Protein AF-A0A949TPK0-F1 (afdb_monomer_lite)

Radius of gyration: 14.08 Å; chains: 1; bounding box: 39×39×26 Å

Foldseek 3Di:
DELVCLVVLLVQCCVVPVPDDLPPQDLVNQLVSSVPRPPYPNDDPDPDSCSSVVSSVVNVVVVCVVVPPPPPPDD

Secondary structure (DSSP, 8-state):
--TT-HHHHHHHHHHH-TTS--TT--HHHHHHHHHHSTT----SPPS-TTHHHHHHHHHHHHHHTTTTTSSS---

Structure (mmCIF, N/CA/C/O backbone):
data_AF-A0A949TPK0-F1
#
_entry.id   AF-A0A949TPK0-F1
#
loop_
_atom_site.group_PDB
_atom_site.id
_atom_site.type_symbol
_atom_site.label_atom_id
_atom_site.label_alt_id
_atom_site.label_comp_id
_atom_site.label_asym_id
_atom_site.label_entity_id
_atom_site.label_seq_id
_atom_site.pdbx_PDB_ins_code
_atom_site.Cartn_x
_atom_site.Cartn_y
_atom_site.Cartn_z
_atom_site.occupancy
_atom_site.B_iso_or_equiv
_atom_site.auth_seq_id
_atom_site.auth_comp_id
_atom_site.auth_asym_id
_atom_site.auth_atom_id
_atom_site.pdbx_PDB_model_num
ATOM 1 N N . MET A 1 1 ? -11.249 -5.772 4.924 1.00 76.38 1 MET A N 1
ATOM 2 C CA . MET A 1 1 ? -10.041 -4.946 4.792 1.00 76.38 1 MET A CA 1
ATOM 3 C C . MET A 1 1 ? -10.119 -3.604 5.514 1.00 76.38 1 MET A C 1
ATOM 5 O O . MET A 1 1 ? -11.017 -2.800 5.253 1.00 76.38 1 MET A O 1
ATOM 9 N N . THR A 1 2 ? -9.164 -3.364 6.415 1.00 81.12 2 THR A N 1
ATOM 10 C CA . THR A 1 2 ? -8.955 -2.082 7.111 1.00 81.12 2 THR A CA 1
ATOM 11 C C . THR A 1 2 ? -7.480 -1.685 7.059 1.00 81.12 2 THR A C 1
ATOM 13 O O . THR A 1 2 ? -6.642 -2.531 6.770 1.00 81.12 2 THR A O 1
ATOM 16 N N . TRP A 1 3 ? -7.142 -0.437 7.408 1.00 81.38 3 TRP A N 1
ATOM 17 C CA . TRP A 1 3 ? -5.748 0.033 7.519 1.00 81.38 3 TRP A CA 1
ATOM 18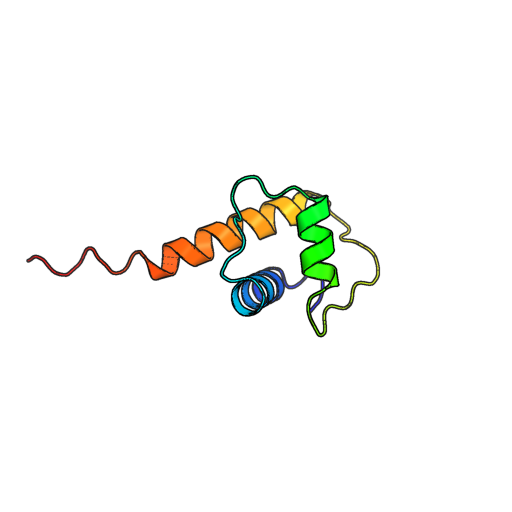 C C . TRP A 1 3 ? -4.866 -0.790 8.474 1.00 81.38 3 TRP A C 1
ATOM 20 O O . TRP A 1 3 ? -3.656 -0.645 8.437 1.00 81.38 3 TRP A O 1
ATOM 30 N N . LYS A 1 4 ? -5.428 -1.641 9.342 1.00 80.94 4 LYS A N 1
ATOM 31 C CA . LYS A 1 4 ? -4.632 -2.507 10.229 1.00 80.94 4 LYS A CA 1
ATOM 32 C C . LYS A 1 4 ? -4.104 -3.762 9.531 1.00 80.94 4 LYS A C 1
ATOM 34 O O . LYS A 1 4 ? -3.135 -4.348 10.003 1.00 80.94 4 LYS A O 1
ATOM 39 N N . ASP A 1 5 ? -4.726 -4.154 8.424 1.00 85.62 5 ASP A N 1
ATOM 40 C CA . ASP A 1 5 ? -4.461 -5.402 7.713 1.00 85.62 5 ASP A CA 1
ATOM 41 C C . ASP A 1 5 ? -3.613 -5.117 6.465 1.00 85.62 5 ASP A C 1
ATOM 43 O O . ASP A 1 5 ? -4.072 -5.252 5.332 1.00 85.62 5 ASP A O 1
ATOM 47 N N . GLU A 1 6 ? -2.370 -4.670 6.681 1.00 86.69 6 GLU A N 1
ATOM 48 C CA . GLU A 1 6 ? -1.452 -4.246 5.611 1.00 86.69 6 GLU A CA 1
ATOM 49 C C . GLU A 1 6 ? -1.287 -5.313 4.515 1.00 86.69 6 GLU A C 1
ATOM 51 O O . GLU A 1 6 ? -1.357 -5.005 3.329 1.00 86.69 6 GLU A O 1
ATOM 56 N N . ASP A 1 7 ? -1.119 -6.576 4.905 1.00 86.75 7 ASP A N 1
ATOM 57 C CA . ASP A 1 7 ? -0.943 -7.702 3.982 1.00 86.75 7 ASP A CA 1
ATOM 58 C C . ASP A 1 7 ? -2.202 -8.003 3.152 1.00 86.75 7 ASP A C 1
ATOM 60 O O . ASP A 1 7 ? -2.103 -8.377 1.983 1.00 86.75 7 ASP A O 1
ATOM 64 N N . GLU A 1 8 ? -3.396 -7.806 3.720 1.00 88.25 8 GLU A N 1
ATOM 65 C CA . GLU A 1 8 ? -4.660 -7.941 2.982 1.00 88.25 8 GLU A CA 1
ATOM 66 C C . GLU A 1 8 ? -4.773 -6.829 1.930 1.00 88.25 8 GLU A C 1
ATOM 68 O O . GLU A 1 8 ? -5.128 -7.106 0.783 1.00 88.25 8 GLU A O 1
ATOM 73 N N . ILE A 1 9 ? -4.385 -5.596 2.292 1.00 88.25 9 ILE A N 1
ATOM 74 C CA . ILE A 1 9 ? -4.352 -4.443 1.380 1.00 88.25 9 ILE A CA 1
ATOM 75 C C . ILE A 1 9 ? -3.394 -4.695 0.221 1.00 88.25 9 ILE A C 1
ATOM 77 O O . ILE A 1 9 ? -3.791 -4.533 -0.929 1.00 88.25 9 ILE A O 1
ATOM 81 N N . VAL A 1 10 ? -2.158 -5.109 0.505 1.00 88.25 10 VAL A N 1
ATOM 82 C CA . VAL A 1 10 ? -1.147 -5.362 -0.530 1.00 88.25 10 VAL A CA 1
ATOM 83 C C . VAL A 1 10 ? -1.592 -6.475 -1.477 1.00 88.25 10 VAL A C 1
ATOM 85 O O . VAL A 1 10 ? -1.504 -6.311 -2.689 1.00 88.25 10 VAL A O 1
ATOM 88 N N . ARG A 1 11 ? -2.156 -7.574 -0.964 1.00 87.12 11 ARG A N 1
ATOM 89 C CA . ARG A 1 11 ? -2.686 -8.653 -1.815 1.00 87.12 11 ARG A CA 1
ATOM 90 C C . ARG A 1 11 ? -3.858 -8.202 -2.679 1.00 87.12 11 ARG A C 1
ATOM 92 O O . ARG A 1 11 ? -3.955 -8.604 -3.835 1.00 87.12 11 ARG A O 1
ATOM 99 N N . ALA A 1 12 ? -4.753 -7.379 -2.138 1.00 88.69 12 ALA A N 1
ATOM 100 C CA . ALA A 1 12 ? -5.859 -6.822 -2.907 1.00 88.69 12 ALA A CA 1
ATOM 101 C C . ALA A 1 12 ? -5.359 -5.844 -3.984 1.00 88.69 12 ALA A C 1
ATOM 103 O O . ALA A 1 12 ? -5.857 -5.872 -5.109 1.00 88.69 12 ALA A O 1
ATOM 104 N N . LEU A 1 13 ? -4.356 -5.021 -3.664 1.00 87.38 13 LEU A N 1
ATOM 105 C CA . LEU A 1 13 ? -3.675 -4.146 -4.618 1.00 87.38 13 LEU A CA 1
ATOM 106 C C . LEU A 1 13 ? -3.011 -4.948 -5.738 1.00 87.38 13 LEU A C 1
ATOM 108 O O . LEU A 1 13 ? -3.248 -4.640 -6.900 1.00 87.38 13 LEU A O 1
ATOM 112 N N . GLU A 1 14 ? -2.269 -6.007 -5.416 1.00 86.56 14 GLU A N 1
AT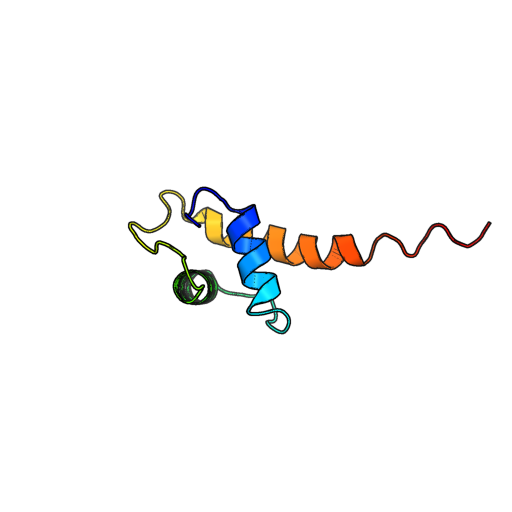OM 113 C CA . GLU A 1 14 ? -1.665 -6.912 -6.401 1.00 86.56 14 GLU A CA 1
ATOM 114 C C . GLU A 1 14 ? -2.728 -7.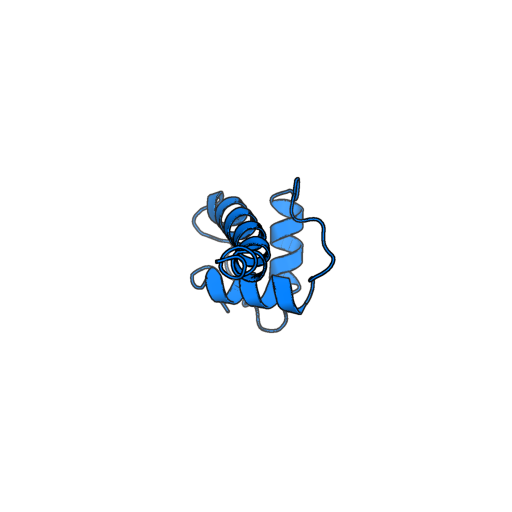542 -7.305 1.00 86.56 14 GLU A C 1
ATOM 116 O O . GLU A 1 14 ? -2.626 -7.503 -8.527 1.00 86.56 14 GLU A O 1
ATOM 121 N N . PHE A 1 15 ? -3.805 -8.061 -6.715 1.00 86.44 15 PHE A N 1
ATOM 122 C CA . PHE A 1 15 ? -4.858 -8.746 -7.457 1.00 86.44 15 PHE A CA 1
ATOM 123 C C . PHE A 1 15 ? -5.640 -7.811 -8.396 1.00 86.44 15 PHE A C 1
ATOM 125 O O . PHE A 1 15 ? -5.973 -8.188 -9.521 1.00 86.44 15 PHE A O 1
ATOM 132 N N . HIS A 1 16 ? -5.948 -6.588 -7.952 1.00 86.31 16 HIS A N 1
ATOM 133 C CA . HIS A 1 16 ? -6.730 -5.621 -8.731 1.00 86.31 16 HIS A CA 1
ATOM 134 C C . HIS A 1 16 ? -5.879 -4.728 -9.643 1.00 86.31 16 HIS A C 1
ATOM 136 O O . HIS A 1 16 ? -6.368 -4.263 -10.676 1.00 86.31 16 HIS A O 1
ATOM 142 N N . HIS A 1 17 ? -4.616 -4.497 -9.288 1.00 84.12 17 HIS A N 1
ATOM 143 C CA . HIS A 1 17 ? -3.696 -3.598 -9.980 1.00 84.12 17 HIS A CA 1
ATOM 144 C C . HIS A 1 17 ? -2.313 -4.234 -10.262 1.00 84.12 17 HIS A C 1
ATOM 146 O O . HIS A 1 17 ? -1.297 -3.570 -10.055 1.00 84.12 17 HIS A O 1
ATOM 152 N N . PRO A 1 18 ? -2.230 -5.444 -10.856 1.00 79.94 18 PRO A N 1
ATOM 153 C CA . PRO A 1 18 ? -0.957 -6.161 -11.066 1.00 79.94 18 PRO A CA 1
ATOM 154 C C . PRO A 1 18 ? -0.013 -5.486 -12.076 1.00 79.94 18 PRO A C 1
ATOM 156 O O . PRO A 1 18 ? 1.122 -5.893 -12.273 1.00 79.94 18 PRO A O 1
ATOM 159 N N . ARG A 1 19 ? -0.495 -4.474 -12.807 1.00 77.88 19 ARG A N 1
ATOM 160 C CA . ARG A 1 19 ? 0.248 -3.788 -13.878 1.00 77.88 19 ARG A CA 1
ATOM 161 C C . ARG A 1 19 ? 0.647 -2.360 -13.524 1.00 77.88 19 ARG A C 1
ATOM 163 O O . ARG A 1 19 ? 1.089 -1.622 -14.404 1.00 77.88 19 ARG A O 1
ATOM 170 N N . ILE A 1 20 ? 0.429 -1.938 -12.281 1.00 81.06 20 ILE A N 1
ATOM 171 C CA . ILE A 1 20 ? 0.790 -0.590 -11.856 1.00 81.06 20 ILE A CA 1
ATOM 172 C C . ILE A 1 20 ? 2.278 -0.532 -11.521 1.00 81.06 20 ILE A C 1
ATOM 174 O O . ILE A 1 20 ? 2.821 -1.419 -10.868 1.00 81.06 20 ILE A O 1
ATOM 178 N N . THR A 1 21 ? 2.952 0.530 -11.958 1.00 81.19 21 THR A N 1
ATOM 179 C CA . THR A 1 21 ? 4.335 0.781 -11.549 1.00 81.19 21 THR A CA 1
ATOM 180 C C . THR A 1 21 ? 4.346 1.229 -10.093 1.00 81.19 21 THR A C 1
ATOM 182 O O . THR A 1 21 ? 3.937 2.343 -9.782 1.00 81.19 21 THR A O 1
ATOM 185 N N . ARG A 1 22 ? 4.819 0.350 -9.207 1.00 80.31 22 ARG A N 1
ATOM 186 C CA . ARG A 1 22 ? 4.900 0.579 -7.753 1.00 80.31 22 ARG A CA 1
ATOM 187 C C . ARG A 1 22 ? 6.068 1.506 -7.379 1.00 80.31 22 ARG A C 1
ATOM 189 O O . ARG A 1 22 ? 6.019 2.223 -6.384 1.00 80.31 22 ARG A O 1
ATOM 196 N N . ILE A 1 23 ? 7.111 1.534 -8.212 1.00 77.50 23 ILE A N 1
ATOM 197 C CA . ILE A 1 23 ? 8.307 2.363 -8.021 1.00 77.50 23 ILE A CA 1
ATOM 198 C C . ILE A 1 23 ? 7.977 3.830 -8.325 1.00 77.50 23 ILE A C 1
ATOM 200 O O . ILE A 1 23 ? 7.592 4.170 -9.442 1.00 77.50 23 ILE A O 1
ATOM 204 N N . GLY A 1 24 ? 8.159 4.708 -7.336 1.00 80.62 24 GLY A N 1
ATOM 205 C CA . GLY A 1 24 ? 7.851 6.139 -7.462 1.00 80.62 24 GLY A CA 1
ATOM 206 C C . GLY A 1 24 ? 6.370 6.481 -7.276 1.00 80.62 24 GLY A C 1
ATOM 207 O O . GLY A 1 24 ? 5.955 7.598 -7.590 1.00 80.62 24 GLY A O 1
ATOM 208 N N . LEU A 1 25 ? 5.571 5.540 -6.767 1.00 84.12 25 LEU A N 1
ATOM 209 C CA . LEU A 1 25 ? 4.174 5.784 -6.440 1.00 84.12 25 LEU A CA 1
ATOM 210 C C . LEU A 1 25 ? 4.085 6.781 -5.271 1.00 84.12 25 LEU A C 1
ATOM 212 O O . LEU A 1 25 ? 4.757 6.626 -4.255 1.00 84.12 25 LEU A O 1
ATOM 216 N N . SER A 1 26 ? 3.297 7.842 -5.441 1.00 86.19 26 SER A N 1
ATOM 217 C CA . SER A 1 26 ? 3.102 8.864 -4.403 1.00 86.19 26 SER A CA 1
ATOM 218 C C . SER A 1 26 ? 2.056 8.419 -3.382 1.00 86.19 26 SER A C 1
ATOM 220 O O . SER A 1 26 ? 1.133 7.683 -3.733 1.00 86.19 26 SER A O 1
ATOM 222 N N . ASP A 1 27 ? 2.134 8.939 -2.157 1.00 86.06 27 ASP A N 1
ATOM 223 C CA . ASP A 1 27 ? 1.197 8.602 -1.074 1.00 86.06 27 ASP A CA 1
ATOM 224 C C . ASP A 1 27 ? -0.272 8.870 -1.460 1.00 86.06 27 ASP A C 1
ATOM 226 O O . ASP A 1 27 ? -1.146 8.053 -1.184 1.00 86.06 27 ASP A O 1
ATOM 230 N N . GLU A 1 28 ? -0.551 9.965 -2.182 1.00 87.06 28 GLU A N 1
ATOM 231 C CA . GLU A 1 28 ? -1.896 10.269 -2.706 1.00 87.06 28 GLU A CA 1
ATOM 232 C C . GLU A 1 28 ? -2.393 9.229 -3.716 1.00 87.06 28 GLU A C 1
ATOM 234 O O . GLU A 1 28 ? -3.561 8.840 -3.686 1.00 87.06 28 GLU A O 1
ATOM 239 N N . ALA A 1 29 ? -1.517 8.763 -4.611 1.00 88.25 29 ALA A N 1
ATOM 240 C CA . ALA A 1 29 ? -1.876 7.729 -5.575 1.00 88.25 29 ALA A CA 1
ATOM 241 C C . ALA A 1 29 ? -2.162 6.405 -4.854 1.00 88.25 29 ALA A C 1
ATOM 243 O O . ALA A 1 29 ? -3.126 5.717 -5.188 1.00 88.25 29 ALA A O 1
ATOM 244 N N . MET A 1 30 ? -1.371 6.087 -3.826 1.00 86.50 30 MET A N 1
ATOM 245 C CA . MET A 1 30 ? -1.570 4.909 -2.986 1.00 86.50 30 MET A CA 1
ATOM 246 C C . MET A 1 30 ? -2.914 4.964 -2.250 1.00 86.50 30 MET A C 1
ATOM 248 O O . MET A 1 30 ? -3.683 4.007 -2.309 1.00 86.50 30 MET A O 1
ATOM 252 N N . ASP A 1 31 ? -3.243 6.090 -1.608 1.00 87.19 31 ASP A N 1
ATOM 253 C CA . ASP A 1 31 ? -4.531 6.282 -0.927 1.00 87.19 31 ASP A CA 1
ATOM 254 C C . ASP A 1 31 ? -5.712 6.119 -1.898 1.00 87.19 31 ASP A C 1
ATOM 256 O O . ASP A 1 31 ? -6.669 5.411 -1.582 1.00 87.19 31 ASP A O 1
ATOM 260 N N . GLN A 1 32 ? -5.627 6.681 -3.110 1.00 87.69 32 GLN A N 1
ATOM 261 C CA . GLN A 1 32 ? -6.674 6.509 -4.122 1.00 87.69 32 GLN A CA 1
ATOM 262 C C . GLN A 1 32 ? -6.855 5.050 -4.547 1.00 87.69 32 GLN A C 1
ATOM 264 O O . GLN A 1 32 ? -7.993 4.595 -4.674 1.00 87.69 32 GLN A O 1
ATOM 269 N N . LEU A 1 33 ? -5.763 4.309 -4.755 1.00 88.50 33 LEU A N 1
ATOM 270 C CA . LEU A 1 33 ? -5.841 2.887 -5.094 1.00 88.50 33 LEU A CA 1
ATOM 271 C C . LEU A 1 33 ? -6.515 2.107 -3.972 1.00 88.50 33 LEU A C 1
ATOM 273 O O . LEU A 1 33 ? -7.469 1.380 -4.225 1.00 88.50 33 LEU A O 1
ATOM 277 N N . ILE A 1 34 ? -6.083 2.325 -2.730 1.00 86.56 34 ILE A N 1
ATOM 278 C CA . ILE A 1 34 ? -6.617 1.627 -1.561 1.00 86.56 34 ILE A CA 1
ATOM 279 C C . ILE A 1 34 ? -8.109 1.928 -1.372 1.00 86.56 34 ILE A C 1
ATOM 281 O O . ILE A 1 34 ? -8.900 1.015 -1.141 1.00 86.56 34 ILE A O 1
ATOM 285 N N . ARG A 1 35 ? -8.530 3.188 -1.534 1.00 86.31 35 ARG A N 1
ATOM 286 C CA . ARG A 1 35 ? -9.949 3.579 -1.470 1.00 86.31 35 ARG A CA 1
ATOM 287 C C . ARG A 1 35 ? -10.797 2.984 -2.591 1.00 86.31 35 ARG A C 1
ATOM 289 O O . ARG A 1 35 ? -11.995 2.803 -2.391 1.00 86.31 35 ARG A O 1
ATOM 296 N N . ASN A 1 36 ? -10.195 2.689 -3.740 1.00 88.19 36 ASN A N 1
ATOM 297 C CA . ASN A 1 36 ? -10.870 2.052 -4.867 1.00 88.19 36 ASN A CA 1
ATOM 298 C C . ASN A 1 36 ? -10.973 0.523 -4.727 1.00 88.19 36 ASN A C 1
ATOM 300 O O . ASN A 1 36 ? -11.658 -0.106 -5.536 1.00 88.19 36 ASN A O 1
ATOM 304 N N . LEU A 1 37 ? -10.338 -0.088 -3.719 1.00 87.19 37 LEU A N 1
ATOM 305 C CA . LEU A 1 37 ? -10.400 -1.535 -3.528 1.00 87.19 37 LEU A CA 1
ATOM 306 C C . LEU A 1 37 ? -11.794 -1.974 -3.050 1.00 87.19 37 LEU A C 1
ATOM 308 O O . LEU A 1 37 ? -12.351 -1.407 -2.101 1.00 87.19 37 LEU A O 1
ATOM 312 N N . PRO A 1 38 ? -12.373 -3.018 -3.666 1.00 83.94 38 PRO A N 1
ATOM 313 C CA . PRO A 1 38 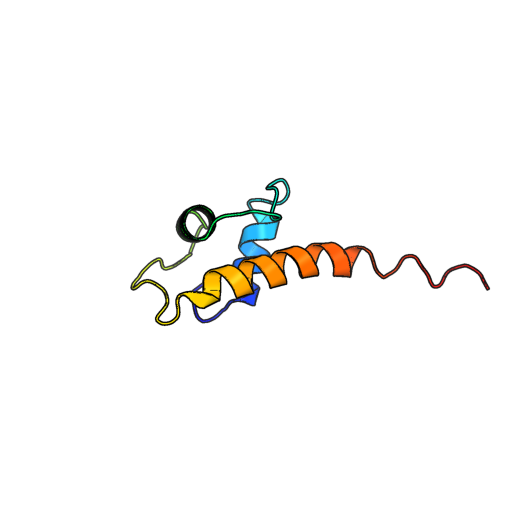? -13.685 -3.508 -3.279 1.00 83.94 38 PRO A CA 1
ATOM 314 C C . PRO A 1 38 ? -13.645 -4.090 -1.862 1.00 83.94 38 PRO A C 1
ATOM 316 O O . PRO A 1 38 ? -12.845 -4.967 -1.549 1.00 83.94 38 PRO A O 1
ATOM 319 N N . GLY A 1 39 ? -14.531 -3.604 -0.990 1.00 82.06 39 GLY A N 1
ATOM 320 C CA . GLY A 1 39 ? -14.590 -4.040 0.409 1.00 82.06 39 GLY A CA 1
ATOM 321 C C . GLY A 1 39 ? -13.575 -3.361 1.333 1.00 82.06 39 GLY A C 1
ATOM 322 O O . GLY A 1 39 ? -13.516 -3.707 2.518 1.00 82.06 39 GLY A O 1
ATOM 323 N N . PHE A 1 40 ? -12.813 -2.377 0.838 1.00 84.50 40 PHE A N 1
ATOM 324 C CA . PHE A 1 40 ? -12.013 -1.518 1.701 1.00 84.50 40 PHE A CA 1
ATOM 325 C C . PHE A 1 40 ? -12.905 -0.544 2.467 1.00 84.50 40 PHE A C 1
ATOM 327 O O . PHE A 1 40 ? -13.635 0.267 1.893 1.00 84.50 40 PHE A O 1
ATOM 334 N N . VAL A 1 41 ? -12.843 -0.608 3.795 1.00 81.69 41 VAL A N 1
ATOM 335 C CA . VAL A 1 41 ? -13.567 0.336 4.644 1.00 81.69 41 VAL A CA 1
ATOM 336 C C . VAL A 1 41 ? -12.709 1.588 4.779 1.00 81.69 41 VAL A C 1
ATOM 338 O O . VAL A 1 41 ? -11.891 1.701 5.687 1.00 81.69 41 VAL A O 1
ATOM 341 N N . ALA A 1 42 ? -12.926 2.548 3.877 1.00 68.81 42 ALA A N 1
ATOM 342 C CA . ALA A 1 42 ? -12.158 3.792 3.756 1.00 68.81 42 ALA A CA 1
ATOM 343 C C . ALA A 1 42 ? -12.248 4.767 4.953 1.00 68.81 42 ALA A C 1
ATOM 345 O O . ALA A 1 42 ? -11.797 5.901 4.809 1.00 68.81 42 ALA A O 1
ATOM 346 N N . GLY A 1 43 ? -12.817 4.323 6.087 1.00 71.38 43 GLY A N 1
ATOM 347 C CA . GLY A 1 43 ? -13.299 5.067 7.259 1.00 71.38 43 GLY A CA 1
ATOM 348 C C . GLY A 1 43 ? -12.511 6.320 7.654 1.00 71.38 43 GLY A C 1
ATOM 349 O O . GLY A 1 43 ? -12.524 7.323 6.947 1.00 71.38 43 GLY A O 1
ATOM 350 N N . ARG A 1 44 ? -11.890 6.331 8.838 1.00 68.19 44 ARG A N 1
ATOM 351 C CA . ARG A 1 44 ? -10.885 7.359 9.141 1.00 68.19 44 ARG A CA 1
ATOM 352 C C . ARG A 1 44 ? -9.605 6.931 8.423 1.00 68.19 44 ARG A C 1
ATOM 354 O O . ARG A 1 44 ? -9.305 5.737 8.407 1.00 68.19 44 ARG A O 1
ATOM 361 N N . GLY A 1 45 ? -8.900 7.876 7.798 1.00 72.50 45 GLY A N 1
ATOM 362 C CA . GLY A 1 45 ? -7.573 7.612 7.232 1.00 72.50 45 GLY A CA 1
ATOM 363 C C . GLY A 1 45 ? -6.641 6.984 8.277 1.00 72.50 45 GLY A C 1
ATOM 364 O O . GLY A 1 45 ? -6.972 6.991 9.468 1.00 72.50 45 GLY A O 1
ATOM 365 N N . PRO A 1 46 ? -5.503 6.426 7.854 1.00 79.75 46 PRO A N 1
ATOM 366 C CA . PRO A 1 46 ? -4.609 5.759 8.781 1.00 79.75 46 PRO A CA 1
ATOM 367 C C . PRO A 1 46 ? -4.143 6.737 9.866 1.00 79.75 46 PRO A C 1
ATOM 369 O O . PRO A 1 46 ? -3.872 7.904 9.583 1.00 79.75 46 PRO A O 1
ATOM 372 N N . ASP A 1 47 ? -4.063 6.261 11.111 1.00 81.44 47 ASP A N 1
ATOM 373 C CA . ASP A 1 47 ? -3.517 7.046 12.229 1.00 81.44 47 ASP A CA 1
ATOM 374 C C . ASP A 1 47 ? -2.042 7.413 11.999 1.00 81.44 47 ASP A C 1
ATOM 376 O O . ASP A 1 47 ? -1.560 8.407 12.538 1.00 81.44 47 ASP A O 1
ATOM 380 N N . ASP A 1 48 ? -1.346 6.630 11.173 1.00 83.50 48 ASP A N 1
ATOM 381 C CA . ASP A 1 48 ? 0.054 6.819 10.836 1.00 83.50 48 ASP A CA 1
ATOM 382 C C . ASP A 1 48 ? 0.240 7.003 9.314 1.00 83.50 48 ASP A C 1
ATOM 384 O O . ASP A 1 48 ? -0.103 6.106 8.537 1.00 83.50 48 ASP A O 1
ATOM 388 N N . PRO A 1 49 ? 0.786 8.144 8.856 1.00 81.12 49 PRO A N 1
ATOM 389 C CA . PRO A 1 49 ? 0.976 8.413 7.433 1.00 81.12 49 PRO A CA 1
ATOM 390 C C . PRO A 1 49 ? 2.114 7.593 6.807 1.00 81.12 49 PRO A C 1
ATOM 392 O O . PRO A 1 49 ? 2.166 7.476 5.588 1.00 81.12 49 PRO A O 1
ATOM 395 N N . SER A 1 50 ? 3.010 6.982 7.590 1.00 87.25 50 SER A N 1
ATOM 396 C CA . SER A 1 50 ? 4.061 6.111 7.040 1.00 87.25 50 SER A CA 1
ATOM 397 C C . SER A 1 50 ? 3.517 4.772 6.538 1.00 87.25 50 SER A C 1
ATOM 399 O O . SER A 1 50 ? 4.228 4.039 5.845 1.00 87.25 50 SER A O 1
ATOM 401 N N . ILE A 1 51 ? 2.245 4.456 6.822 1.00 87.75 51 ILE A N 1
ATOM 402 C CA . ILE A 1 51 ? 1.618 3.231 6.331 1.00 87.75 51 ILE A CA 1
ATOM 403 C C . ILE A 1 51 ? 1.652 3.135 4.806 1.00 87.75 51 ILE A C 1
ATOM 405 O O . ILE A 1 51 ? 1.860 2.047 4.284 1.00 87.75 51 ILE A O 1
ATOM 409 N N . TYR A 1 52 ? 1.513 4.253 4.085 1.00 87.81 52 TYR A N 1
ATOM 410 C CA . TYR A 1 52 ? 1.524 4.244 2.622 1.00 87.81 52 TYR A CA 1
ATOM 411 C C . TYR A 1 52 ? 2.871 3.759 2.091 1.00 87.81 52 TYR A C 1
ATOM 413 O O . TYR A 1 52 ? 2.909 2.853 1.263 1.00 87.81 52 TYR A O 1
ATOM 421 N N . GLN A 1 53 ? 3.974 4.275 2.639 1.00 87.12 53 GLN A N 1
ATOM 422 C CA . GLN A 1 53 ? 5.318 3.829 2.276 1.00 87.12 53 GLN A CA 1
ATOM 423 C C . GLN A 1 53 ? 5.543 2.359 2.630 1.00 87.12 53 GLN A C 1
ATOM 425 O O . GLN A 1 53 ? 6.053 1.609 1.805 1.00 87.12 53 GLN A O 1
ATOM 430 N N . ARG A 1 54 ? 5.103 1.918 3.818 1.00 89.25 54 ARG A N 1
ATOM 431 C CA . ARG A 1 54 ? 5.222 0.510 4.235 1.00 89.25 54 ARG A CA 1
ATOM 432 C C . ARG A 1 54 ? 4.445 -0.427 3.311 1.00 89.25 54 ARG A C 1
ATOM 434 O O . ARG A 1 54 ? 4.952 -1.491 2.970 1.00 89.25 54 ARG A O 1
ATOM 441 N N . LEU A 1 55 ? 3.248 -0.026 2.881 1.00 88.94 55 LEU A N 1
ATOM 442 C CA . LEU A 1 55 ? 2.445 -0.774 1.915 1.00 88.94 55 LEU A CA 1
ATOM 443 C C . LEU A 1 55 ? 3.114 -0.814 0.537 1.00 88.94 55 LEU A C 1
ATOM 445 O O . LEU A 1 55 ? 3.137 -1.876 -0.070 1.00 88.94 55 LEU A O 1
ATOM 449 N N . ILE A 1 56 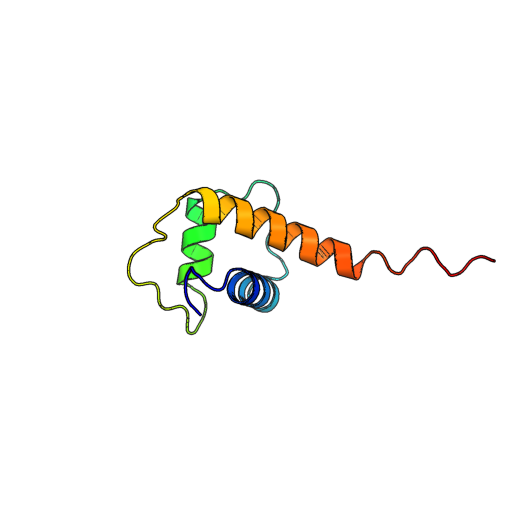? 3.682 0.299 0.056 1.00 88.06 56 ILE A N 1
ATOM 450 C CA . ILE A 1 56 ? 4.407 0.341 -1.226 1.00 88.06 56 ILE A CA 1
ATOM 451 C C . ILE A 1 56 ? 5.616 -0.596 -1.182 1.00 88.06 56 ILE A C 1
ATOM 453 O O . ILE A 1 56 ? 5.785 -1.398 -2.093 1.00 88.06 56 ILE A O 1
ATOM 457 N N . THR A 1 57 ? 6.424 -0.538 -0.120 1.00 87.81 57 THR A N 1
ATOM 458 C CA . THR A 1 57 ? 7.586 -1.423 0.050 1.00 87.81 57 THR A CA 1
ATOM 459 C C . THR A 1 57 ? 7.166 -2.886 0.089 1.00 87.81 57 THR A C 1
ATOM 461 O O . THR A 1 57 ? 7.661 -3.663 -0.714 1.00 87.81 57 THR A O 1
ATOM 464 N N . LYS A 1 58 ? 6.177 -3.247 0.920 1.00 88.38 58 LYS A N 1
ATOM 465 C CA . LYS A 1 58 ? 5.633 -4.614 0.952 1.00 88.38 58 LYS A CA 1
ATOM 466 C C . LYS A 1 58 ? 5.098 -5.064 -0.405 1.00 88.38 58 LYS A C 1
ATOM 468 O O . LYS A 1 58 ? 5.214 -6.230 -0.748 1.00 88.38 58 LYS A O 1
ATOM 473 N N . TRP A 1 59 ? 4.477 -4.162 -1.160 1.00 86.06 59 TRP A N 1
ATOM 474 C CA . TRP A 1 59 ? 3.936 -4.477 -2.476 1.00 86.06 59 TRP A CA 1
ATOM 475 C C . TRP A 1 59 ? 5.035 -4.702 -3.517 1.00 86.06 59 TRP A C 1
ATOM 477 O O . TRP A 1 59 ? 4.870 -5.530 -4.406 1.00 86.06 59 TRP A O 1
ATOM 487 N N . ILE A 1 60 ? 6.161 -3.998 -3.409 1.00 84.44 60 ILE A N 1
ATOM 488 C CA . ILE A 1 60 ? 7.347 -4.260 -4.232 1.00 84.44 60 ILE A CA 1
ATOM 489 C C . ILE A 1 60 ? 7.970 -5.607 -3.840 1.00 84.44 60 ILE A C 1
ATOM 491 O O . ILE A 1 60 ? 8.156 -6.441 -4.719 1.00 84.44 60 ILE A O 1
ATOM 495 N N . ASP A 1 61 ? 8.180 -5.856 -2.542 1.00 83.12 61 ASP A N 1
ATOM 496 C CA . ASP A 1 61 ? 8.753 -7.117 -2.038 1.00 83.12 61 ASP A CA 1
ATOM 497 C C . ASP A 1 61 ? 7.902 -8.340 -2.434 1.00 83.12 61 ASP A C 1
ATOM 499 O O . ASP A 1 61 ? 8.432 -9.415 -2.702 1.00 83.12 61 ASP A O 1
ATOM 503 N N . LEU A 1 62 ? 6.574 -8.184 -2.517 1.00 78.50 62 LEU A N 1
ATOM 504 C CA . LEU A 1 62 ? 5.660 -9.259 -2.918 1.00 78.50 62 LEU A CA 1
ATOM 505 C C . LEU A 1 62 ? 5.827 -9.684 -4.392 1.00 78.50 62 LEU A C 1
ATOM 507 O O . LEU A 1 62 ? 5.480 -10.814 -4.717 1.00 78.50 62 LEU A O 1
ATOM 511 N N . ASP A 1 63 ? 6.359 -8.816 -5.265 1.00 67.44 63 ASP A N 1
ATOM 512 C CA . ASP A 1 63 ? 6.756 -9.189 -6.639 1.00 67.44 63 ASP A CA 1
ATOM 513 C C . ASP A 1 63 ? 8.048 -10.014 -6.644 1.00 67.44 63 ASP A C 1
ATOM 515 O O . ASP A 1 63 ? 8.201 -10.938 -7.440 1.00 67.44 63 ASP A O 1
ATOM 519 N N . GLU A 1 64 ? 8.996 -9.656 -5.770 1.00 60.44 64 GLU A N 1
ATOM 520 C CA . GLU A 1 64 ? 10.326 -10.271 -5.730 1.00 60.44 64 GLU A CA 1
ATOM 521 C C . GLU A 1 64 ? 10.295 -11.673 -5.103 1.00 60.44 64 GLU A C 1
ATOM 523 O O . GLU A 1 64 ? 11.036 -12.550 -5.545 1.00 60.44 64 GLU A O 1
ATOM 528 N N . ASP A 1 65 ? 9.381 -11.941 -4.163 1.00 54.22 65 ASP A N 1
ATOM 529 C CA . ASP A 1 65 ? 9.233 -13.270 -3.544 1.00 54.22 65 ASP A CA 1
ATOM 530 C C . ASP A 1 65 ? 8.691 -14.336 -4.532 1.00 54.22 65 ASP A C 1
ATOM 532 O O . ASP A 1 65 ? 8.982 -15.524 -4.387 1.00 54.22 65 ASP A O 1
ATOM 536 N N . GLU A 1 66 ? 7.987 -13.943 -5.608 1.00 52.03 66 GLU A N 1
ATOM 537 C CA . GLU A 1 66 ? 7.685 -14.861 -6.727 1.00 52.03 66 GLU A CA 1
ATOM 538 C C . GLU A 1 66 ? 8.902 -15.101 -7.651 1.00 52.03 66 GLU A C 1
ATOM 540 O O . GLU A 1 66 ? 8.913 -16.060 -8.431 1.00 52.03 66 GLU A O 1
ATOM 545 N N . GLY A 1 67 ? 9.946 -14.270 -7.557 1.00 48.81 67 GLY A N 1
ATOM 546 C CA . GLY A 1 67 ? 11.171 -14.338 -8.362 1.00 48.81 67 GLY A CA 1
ATOM 547 C C . GLY A 1 67 ? 12.330 -15.124 -7.735 1.00 48.81 67 GLY A C 1
ATOM 548 O O . GLY A 1 67 ? 13.184 -15.635 -8.465 1.00 48.81 67 GLY A O 1
ATOM 549 N N . ASP A 1 68 ? 12.355 -15.300 -6.413 1.00 50.72 68 ASP A N 1
ATOM 550 C CA . ASP A 1 68 ? 13.519 -15.859 -5.700 1.00 50.72 68 ASP A CA 1
ATOM 551 C C . ASP A 1 68 ? 13.590 -17.399 -5.646 1.00 50.72 68 ASP A C 1
ATOM 553 O O . ASP A 1 68 ? 14.473 -17.978 -5.014 1.00 50.72 68 ASP A O 1
ATOM 557 N N . SER A 1 69 ? 12.736 -18.106 -6.392 1.00 48.72 69 SER A N 1
ATOM 558 C CA . SER A 1 69 ? 12.859 -19.565 -6.576 1.00 48.72 69 SER A CA 1
ATOM 559 C C . SER A 1 69 ? 13.702 -19.989 -7.793 1.00 48.72 69 SER A C 1
ATOM 561 O O . SER A 1 69 ? 13.763 -21.180 -8.102 1.00 48.72 69 SER A O 1
ATOM 563 N N . GLN A 1 70 ? 14.371 -19.070 -8.507 1.00 51.41 70 GLN A N 1
ATOM 564 C CA . GLN A 1 70 ? 15.097 -19.414 -9.747 1.00 51.41 70 GLN A CA 1
ATOM 565 C C . GLN A 1 70 ? 16.604 -19.728 -9.594 1.00 51.41 70 GLN A C 1
ATOM 567 O O . GLN A 1 70 ? 17.288 -19.849 -10.612 1.00 51.41 70 GLN A O 1
ATOM 572 N N . TRP A 1 71 ? 17.151 -19.912 -8.383 1.00 56.03 71 TRP A N 1
ATOM 573 C CA . TRP A 1 71 ? 18.598 -20.177 -8.217 1.00 56.03 71 TRP A CA 1
ATOM 574 C C . TRP A 1 71 ? 19.021 -21.547 -7.658 1.00 56.03 71 TRP A C 1
ATOM 576 O O . TRP A 1 71 ? 20.217 -21.820 -7.639 1.00 56.03 71 TRP A O 1
ATOM 586 N N . ASP A 1 72 ? 18.106 -22.472 -7.353 1.00 51.88 72 ASP A N 1
ATOM 587 C CA . ASP A 1 72 ? 18.464 -23.810 -6.823 1.00 51.88 72 ASP A CA 1
ATOM 588 C C . ASP A 1 72 ? 18.415 -24.966 -7.852 1.00 51.88 72 ASP A C 1
ATOM 590 O O . ASP A 1 72 ? 18.194 -26.124 -7.500 1.00 51.88 72 ASP A O 1
ATOM 594 N N . ALA A 1 73 ? 18.627 -24.699 -9.148 1.00 46.19 73 ALA A N 1
ATOM 595 C CA . ALA A 1 73 ? 18.548 -25.737 -10.193 1.00 46.19 73 ALA A CA 1
ATOM 596 C C . ALA A 1 73 ? 19.796 -25.887 -11.087 1.00 46.19 73 ALA A C 1
ATOM 598 O O . ALA A 1 7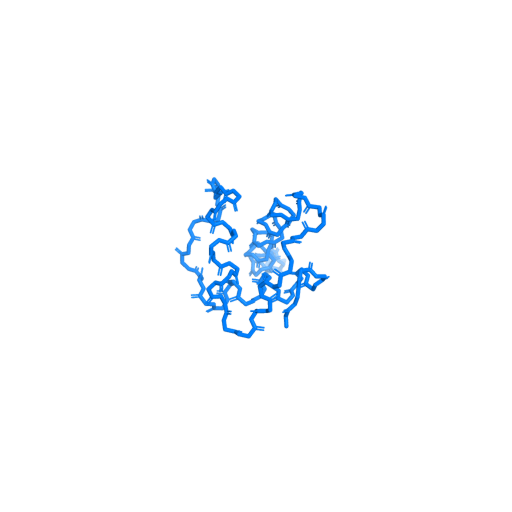3 ? 19.678 -26.305 -12.239 1.00 46.19 73 ALA A O 1
ATOM 599 N N . TYR A 1 74 ? 20.993 -25.589 -10.575 1.00 49.34 74 TYR A N 1
ATOM 600 C CA . TYR A 1 74 ? 22.254 -26.012 -11.206 1.00 49.34 74 TYR A CA 1
ATOM 601 C C . TYR A 1 74 ? 23.234 -26.549 -10.151 1.00 49.34 74 TYR A C 1
ATOM 603 O O . TYR A 1 74 ? 24.157 -25.863 -9.718 1.00 49.34 74 TYR A O 1
ATOM 611 N N . THR A 1 75 ? 23.030 -27.796 -9.723 1.00 50.50 75 THR A N 1
ATOM 612 C CA . THR A 1 75 ? 24.079 -28.650 -9.138 1.00 50.50 75 THR A CA 1
ATOM 613 C C . THR A 1 75 ? 24.051 -30.002 -9.830 1.00 50.50 75 THR A C 1
ATOM 615 O O . THR A 1 75 ? 22.931 -30.504 -10.076 1.00 50.50 75 THR A O 1
#

Sequence (75 aa):
MTWKDEDEIVRALEFHHPRITRIGLSDEAMDQLIRNLPGFVAGRGPDDPSIYQRLITKWIDLDEDEGDSQWDAYT

pLDDT: mean 78.53, std 12.75, range [46.19, 89.25]